Protein AF-A0A0S2SDK5-F1 (afdb_monomer)

Organism: NCBI:txid652

Mean predicted aligned error: 3.95 Å

Sequence (138 aa):
MKRDWDVIRGILLKIENEEDLFASLPDKPVWKSELSREENLKLEDDYHQAANILWGHLQILIESGFIDGATAKRVGMNKWSGGIFSPRLTMRGHDLIDTLRPVGMPQKLTKFANERGVELTLDTIKAVFGAFIGSVLA

Solvent-accessible surface area (backbone atoms only — not comparable to full-atom values): 8071 Å² total; per-residue (Å²): 134,83,89,52,58,66,60,47,43,50,53,49,51,26,40,74,68,74,43,73,78,62,74,80,54,70,77,84,72,69,89,53,88,92,48,54,74,67,58,46,51,48,48,46,48,56,43,38,52,54,49,47,55,55,48,51,49,50,27,52,36,38,78,70,54,24,38,43,40,58,48,56,41,81,77,53,90,86,35,76,46,67,50,78,64,73,55,36,63,32,74,63,24,49,58,51,39,64,71,39,60,54,88,69,33,49,60,52,51,44,51,57,25,52,78,69,76,38,77,78,42,92,82,41,42,65,59,50,49,53,54,50,51,54,68,72,76,107

pLDDT: mean 93.13, std 3.99, range [68.44, 98.06]

Radius of gyration: 17.52 Å; Cα contacts (8 Å, |Δi|>4): 138; chains: 1; bounding box: 47×32×47 Å

Secondary structure (DSSP, 8-state):
----HHHHHHHHHHHHTT--TTTTSPPPP---TTS-HHHHHHHHHHHHHHHHHHHHHHHHHHHTTSEEEEEEEEEETTEEEEEEEEEEE-HHHHHHHHHH-STTHHHHHHHHHHHTT----TTTHHHHHHHHHHHHH-

InterPro domains:
  IPR019650 Protein of unknown function DUF2513 [PF10711] (2-118)

Nearest PDB structures (foldseek):
  8jrb-assembly2_B  TM=1.592E-01  e=7.517E+00  Aquifex pyrophilus

Structure (mmCIF, N/CA/C/O backbone):
data_AF-A0A0S2SDK5-F1
#
_entry.id   AF-A0A0S2SDK5-F1
#
loop_
_atom_site.group_PDB
_atom_site.id
_atom_site.type_symbol
_atom_site.label_atom_id
_atom_site.label_alt_id
_atom_site.label_comp_id
_atom_site.label_asym_id
_atom_site.label_entity_id
_atom_site.label_seq_id
_atom_site.pdbx_PDB_ins_code
_atom_site.Cartn_x
_atom_site.Cartn_y
_atom_site.Cartn_z
_atom_site.occupancy
_atom_site.B_iso_or_equiv
_atom_site.auth_seq_id
_atom_site.auth_comp_id
_atom_site.auth_asym_id
_atom_site.auth_atom_id
_atom_site.pdbx_PDB_model_num
ATOM 1 N N . MET A 1 1 ? 11.847 1.842 4.902 1.00 80.19 1 MET A N 1
ATOM 2 C CA . MET A 1 1 ? 11.107 2.827 4.081 1.00 80.19 1 MET A CA 1
ATOM 3 C C . MET A 1 1 ? 10.069 3.503 4.959 1.00 80.19 1 MET A C 1
ATOM 5 O O . MET A 1 1 ? 9.588 2.854 5.882 1.00 80.19 1 MET A O 1
ATOM 9 N N . LYS A 1 2 ? 9.743 4.773 4.709 1.00 85.62 2 LYS A N 1
ATOM 10 C CA . LYS A 1 2 ? 8.618 5.435 5.381 1.00 85.62 2 LYS A CA 1
ATOM 11 C C . LYS A 1 2 ? 7.309 4.928 4.765 1.00 85.6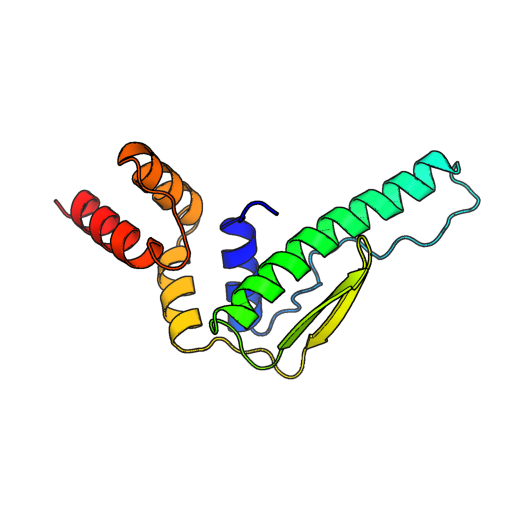2 2 LYS A C 1
ATOM 13 O O . LYS A 1 2 ? 7.269 4.730 3.555 1.00 85.62 2 LYS A O 1
ATOM 18 N N . ARG A 1 3 ? 6.283 4.697 5.592 1.00 89.69 3 ARG A N 1
ATOM 19 C CA . ARG A 1 3 ? 4.946 4.308 5.122 1.00 89.69 3 ARG A CA 1
ATOM 20 C C . ARG A 1 3 ? 4.312 5.480 4.376 1.00 89.69 3 ARG A C 1
ATOM 22 O O . ARG A 1 3 ? 4.276 6.592 4.903 1.00 89.69 3 ARG A O 1
ATOM 29 N N . ASP A 1 4 ? 3.810 5.203 3.187 1.00 93.50 4 ASP A N 1
ATOM 30 C CA . ASP A 1 4 ? 3.064 6.118 2.342 1.00 93.50 4 ASP A CA 1
ATOM 31 C C . ASP A 1 4 ? 1.624 5.609 2.228 1.00 93.50 4 ASP A C 1
ATOM 33 O O . ASP A 1 4 ? 1.345 4.555 1.648 1.00 93.50 4 ASP A O 1
ATOM 37 N N . TRP A 1 5 ? 0.706 6.349 2.845 1.00 94.25 5 TRP A N 1
ATOM 38 C CA . TRP A 1 5 ? -0.699 5.967 2.916 1.00 94.25 5 TRP A CA 1
ATOM 39 C C . TRP A 1 5 ? -1.439 6.132 1.586 1.00 94.25 5 TRP A C 1
ATOM 41 O O . TRP A 1 5 ? -2.428 5.430 1.371 1.00 94.25 5 TRP A O 1
ATOM 51 N N . ASP A 1 6 ? -0.959 6.992 0.684 1.00 93.88 6 ASP A N 1
ATOM 52 C CA . ASP A 1 6 ? -1.529 7.118 -0.659 1.00 93.88 6 ASP A CA 1
ATOM 53 C C . ASP A 1 6 ? -1.144 5.918 -1.520 1.00 93.88 6 ASP A C 1
ATOM 55 O O . ASP A 1 6 ? -1.997 5.352 -2.205 1.00 93.88 6 ASP A O 1
ATOM 59 N N . VAL A 1 7 ? 0.111 5.467 -1.419 1.00 94.94 7 VAL A N 1
ATOM 60 C CA . VAL A 1 7 ? 0.570 4.240 -2.088 1.00 94.94 7 VAL A CA 1
ATOM 61 C C . VAL A 1 7 ? -0.179 3.022 -1.552 1.00 94.94 7 VAL A C 1
ATOM 63 O O . VAL A 1 7 ? -0.666 2.214 -2.341 1.00 94.94 7 VAL A O 1
ATOM 66 N N . ILE A 1 8 ? -0.334 2.906 -0.227 1.00 95.88 8 ILE A N 1
ATOM 67 C CA . ILE A 1 8 ? -1.122 1.827 0.393 1.00 95.88 8 ILE A CA 1
ATOM 68 C C . ILE A 1 8 ? -2.556 1.832 -0.142 1.00 95.88 8 ILE A C 1
ATOM 70 O O . ILE A 1 8 ? -3.037 0.803 -0.615 1.00 95.88 8 ILE A O 1
ATOM 74 N N . ARG A 1 9 ? -3.228 2.991 -0.116 1.00 95.88 9 ARG A N 1
ATOM 75 C CA . ARG A 1 9 ? -4.588 3.144 -0.648 1.00 95.88 9 ARG A CA 1
ATOM 76 C C . ARG A 1 9 ? -4.655 2.751 -2.126 1.00 95.88 9 ARG A C 1
ATOM 78 O O . ARG A 1 9 ? -5.578 2.049 -2.520 1.00 95.88 9 ARG A O 1
ATOM 85 N N . GLY A 1 10 ? -3.684 3.182 -2.931 1.00 95.88 10 GLY A N 1
ATOM 86 C CA . GLY A 1 10 ? -3.607 2.866 -4.357 1.00 95.88 10 GLY A CA 1
ATOM 87 C C . GLY A 1 10 ? -3.472 1.368 -4.632 1.00 95.88 10 GLY A C 1
ATOM 88 O O . GLY A 1 10 ? -4.201 0.841 -5.466 1.00 95.88 10 GLY A O 1
ATOM 89 N N . ILE A 1 11 ? -2.600 0.667 -3.898 1.00 96.56 11 ILE A N 1
ATOM 90 C CA . ILE A 1 11 ? -2.442 -0.793 -4.013 1.00 96.56 11 ILE A CA 1
ATOM 91 C C . ILE A 1 11 ? -3.756 -1.503 -3.680 1.00 96.56 11 ILE A C 1
ATOM 93 O O . ILE A 1 11 ? -4.188 -2.373 -4.431 1.00 96.56 11 ILE A O 1
ATOM 97 N N . LEU A 1 12 ? -4.393 -1.124 -2.568 1.00 96.94 12 LEU A N 1
ATOM 98 C CA . LEU A 1 12 ? -5.638 -1.749 -2.127 1.00 96.94 12 LEU A CA 1
ATOM 99 C C . LEU A 1 12 ? -6.769 -1.548 -3.146 1.00 96.94 12 LEU A C 1
ATOM 101 O O . LEU A 1 12 ? -7.447 -2.516 -3.473 1.00 96.94 12 LEU A O 1
ATOM 105 N N . LEU A 1 13 ? -6.930 -0.332 -3.686 1.00 96.81 13 LEU A N 1
ATOM 106 C CA . LEU A 1 13 ? -7.927 -0.042 -4.727 1.00 96.81 13 LEU A CA 1
ATOM 107 C C . LEU A 1 13 ? -7.688 -0.848 -5.998 1.00 96.81 13 LEU A C 1
ATOM 109 O O . LEU A 1 13 ? -8.624 -1.425 -6.536 1.00 96.81 13 LEU A O 1
ATOM 113 N N . LYS A 1 14 ? -6.438 -0.909 -6.466 1.00 96.75 14 LYS A N 1
ATOM 114 C CA . LYS A 1 14 ? -6.109 -1.664 -7.675 1.00 96.75 14 LYS A CA 1
ATOM 115 C C . LYS A 1 14 ? -6.429 -3.148 -7.519 1.00 96.75 14 LYS A C 1
ATOM 117 O O . LYS A 1 14 ? -6.987 -3.739 -8.429 1.00 96.75 14 LYS A O 1
ATOM 122 N N . ILE A 1 15 ? -6.124 -3.740 -6.363 1.00 96.88 15 ILE A N 1
ATOM 123 C CA . ILE A 1 15 ? -6.471 -5.144 -6.094 1.00 96.88 15 ILE A CA 1
ATOM 124 C C . ILE A 1 15 ? -7.986 -5.329 -6.003 1.00 96.88 15 ILE A C 1
ATOM 126 O O . ILE A 1 15 ? -8.503 -6.284 -6.568 1.00 96.88 15 ILE A O 1
ATOM 130 N N . GLU A 1 16 ? -8.695 -4.430 -5.314 1.00 97.06 16 GLU A N 1
ATOM 131 C CA . GLU A 1 16 ? -10.159 -4.480 -5.200 1.00 97.06 16 GLU A CA 1
ATOM 132 C C . GLU A 1 16 ? -10.857 -4.402 -6.565 1.00 97.06 16 GLU A C 1
ATOM 134 O O . GLU A 1 16 ? -11.844 -5.097 -6.785 1.00 97.06 16 GLU A O 1
ATOM 139 N N . ASN A 1 17 ? -10.322 -3.592 -7.480 1.00 96.00 17 ASN A N 1
ATOM 140 C CA . ASN A 1 17 ? -10.862 -3.386 -8.823 1.00 96.00 17 ASN A CA 1
ATOM 141 C C . ASN A 1 17 ? -10.311 -4.366 -9.875 1.00 96.00 17 ASN A C 1
ATOM 143 O O . ASN A 1 17 ? -10.598 -4.195 -11.058 1.00 96.00 17 ASN A O 1
ATOM 147 N N . GLU A 1 18 ? -9.494 -5.347 -9.476 1.00 94.56 18 GLU A N 1
ATOM 148 C CA . GLU A 1 18 ? -8.812 -6.278 -10.391 1.00 94.56 18 GLU A CA 1
ATOM 149 C C . GLU A 1 18 ? -7.955 -5.571 -11.470 1.00 94.56 18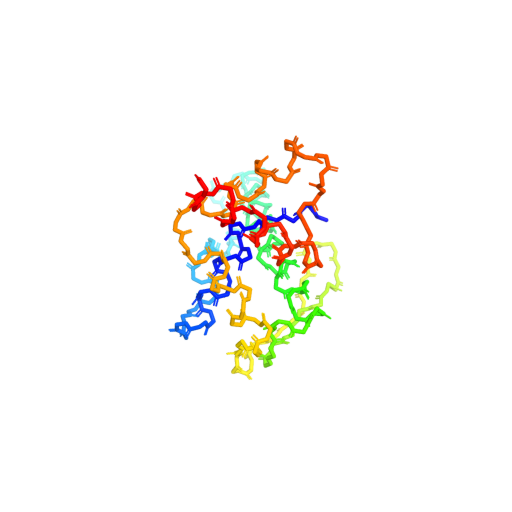 GLU A C 1
ATOM 151 O O . GLU A 1 18 ? -7.780 -6.053 -12.590 1.00 94.56 18 GLU A O 1
ATOM 156 N N . GLU A 1 19 ? -7.390 -4.412 -11.129 1.00 95.25 19 GLU A N 1
ATOM 157 C CA . GLU A 1 19 ? -6.518 -3.616 -11.991 1.00 95.25 19 GLU A CA 1
ATOM 158 C C . GLU A 1 19 ? -5.050 -4.063 -11.903 1.00 95.25 19 GLU A C 1
ATOM 160 O O . GLU A 1 19 ? -4.576 -4.596 -10.895 1.00 95.25 19 GLU A O 1
ATOM 165 N N . ASP A 1 20 ? -4.273 -3.757 -12.947 1.00 92.69 20 ASP A N 1
ATOM 166 C CA . ASP A 1 20 ? -2.833 -4.009 -12.942 1.00 92.69 20 ASP A CA 1
ATOM 167 C C . ASP A 1 20 ? -2.104 -3.118 -11.912 1.00 92.69 20 ASP A C 1
ATOM 169 O O . ASP A 1 20 ? -1.967 -1.890 -12.050 1.00 92.69 20 ASP A O 1
ATOM 173 N N . LEU A 1 21 ? -1.580 -3.776 -10.872 1.00 92.56 21 LEU A N 1
ATOM 174 C CA . LEU A 1 21 ? -0.750 -3.187 -9.821 1.00 92.56 21 LEU A CA 1
ATOM 175 C C . LEU A 1 21 ? 0.441 -2.403 -10.385 1.00 92.56 21 LEU A C 1
ATOM 177 O O . LEU A 1 21 ? 0.762 -1.327 -9.872 1.00 92.56 21 LEU A O 1
ATOM 181 N N . PHE A 1 22 ? 1.064 -2.909 -11.450 1.00 91.62 22 PHE A N 1
ATOM 182 C CA . PHE A 1 22 ? 2.317 -2.391 -11.993 1.00 91.62 22 PHE A CA 1
ATOM 183 C C . PHE A 1 22 ? 2.128 -1.364 -13.108 1.00 91.62 22 PHE A C 1
ATOM 185 O O . PHE A 1 22 ? 3.100 -0.708 -13.467 1.00 91.62 22 PHE A O 1
ATOM 192 N N . ALA A 1 23 ? 0.898 -1.127 -13.576 1.00 90.62 23 ALA A N 1
ATOM 193 C CA . ALA A 1 23 ? 0.611 -0.170 -14.652 1.00 90.62 23 ALA A CA 1
ATOM 194 C C . ALA A 1 23 ? 1.026 1.285 -14.352 1.00 90.62 23 ALA A C 1
ATOM 196 O O . ALA A 1 23 ? 1.094 2.108 -15.257 1.00 90.62 23 ALA A O 1
ATOM 197 N N . SER A 1 24 ? 1.275 1.631 -13.083 1.00 86.50 24 SER A N 1
ATOM 198 C CA . SER A 1 24 ? 1.767 2.957 -12.681 1.00 86.50 24 SER A CA 1
ATOM 199 C C . SER A 1 24 ? 3.291 3.046 -12.581 1.00 86.50 24 SER A C 1
ATOM 201 O O . SER A 1 24 ? 3.809 4.119 -12.275 1.00 86.50 24 SER A O 1
ATOM 203 N N . LEU A 1 25 ? 4.015 1.937 -12.761 1.00 91.12 25 LEU A N 1
ATOM 204 C CA . LEU A 1 25 ? 5.470 1.979 -12.834 1.00 91.12 25 LEU A CA 1
ATOM 205 C C . LEU A 1 25 ? 5.901 2.519 -14.202 1.00 91.12 25 LEU A C 1
ATOM 207 O O . LEU A 1 25 ? 5.266 2.197 -15.206 1.00 91.12 25 LEU A O 1
ATOM 211 N N . PRO A 1 26 ? 6.985 3.311 -14.260 1.00 91.44 26 PRO A N 1
ATOM 212 C CA . PRO A 1 26 ? 7.592 3.646 -15.537 1.00 91.44 26 PRO A CA 1
ATOM 213 C C . PRO A 1 26 ? 8.089 2.373 -16.228 1.00 91.44 26 PRO A C 1
ATOM 215 O O . PRO A 1 26 ? 8.440 1.390 -15.564 1.00 91.44 26 PRO A O 1
ATOM 218 N N . ASP A 1 27 ? 8.163 2.415 -17.558 1.00 91.44 27 ASP A N 1
ATOM 219 C CA . ASP A 1 27 ? 8.767 1.337 -18.332 1.00 91.44 27 ASP A CA 1
ATOM 220 C C . ASP A 1 27 ? 10.167 1.033 -17.808 1.00 91.44 27 ASP A C 1
ATOM 222 O O . ASP A 1 27 ? 10.955 1.937 -17.506 1.00 91.44 27 ASP A O 1
ATOM 226 N N . LYS A 1 28 ? 10.487 -0.260 -17.717 1.00 90.62 28 LYS A N 1
ATOM 227 C CA . LYS A 1 28 ? 11.817 -0.676 -17.292 1.00 90.62 28 LYS A CA 1
ATOM 228 C C . LYS A 1 28 ? 12.843 -0.108 -18.279 1.00 90.62 28 LYS A C 1
ATOM 230 O O . LYS A 1 28 ? 12.785 -0.452 -19.463 1.00 90.62 28 LYS A O 1
ATOM 235 N N . PRO A 1 29 ? 13.789 0.725 -17.817 1.00 92.69 29 PRO A N 1
ATOM 236 C CA . PRO A 1 29 ? 14.742 1.353 -18.708 1.00 92.69 29 PRO A CA 1
ATOM 237 C C . PRO A 1 29 ? 15.627 0.287 -19.350 1.00 92.69 29 PRO A C 1
ATOM 239 O O . PRO A 1 29 ? 16.083 -0.661 -18.707 1.00 92.69 29 PRO A O 1
ATOM 242 N N . VAL A 1 30 ? 15.852 0.459 -20.646 1.00 93.75 30 VAL A N 1
ATOM 243 C CA . VAL A 1 30 ? 16.854 -0.274 -21.416 1.00 93.75 30 VAL A CA 1
ATOM 244 C C . VAL A 1 30 ? 17.993 0.692 -21.681 1.00 93.75 30 VAL A C 1
ATOM 246 O O . VAL A 1 30 ? 17.739 1.854 -21.999 1.00 93.75 30 VAL A O 1
ATOM 249 N N . TRP A 1 31 ? 19.230 0.217 -21.555 1.00 92.50 31 TRP A N 1
ATOM 250 C CA . TRP A 1 31 ? 20.409 1.037 -21.805 1.00 92.50 31 TRP A CA 1
ATOM 251 C C . TRP A 1 31 ? 20.386 1.602 -23.230 1.00 92.50 31 TRP A C 1
ATOM 253 O O . TRP A 1 31 ? 20.334 0.842 -24.200 1.00 92.50 31 TRP A O 1
ATOM 263 N N . LYS A 1 32 ? 20.431 2.931 -23.359 1.00 93.00 32 LYS A N 1
ATOM 264 C CA . LYS A 1 32 ? 20.414 3.638 -24.647 1.00 93.00 32 LYS A CA 1
ATOM 265 C C . LYS A 1 32 ? 21.813 4.139 -24.972 1.00 93.00 32 LYS A C 1
ATOM 267 O O . LYS A 1 32 ? 22.398 4.880 -24.184 1.00 93.00 32 LYS A O 1
ATOM 272 N N . SER A 1 33 ? 22.320 3.770 -26.146 1.00 93.19 33 SER A N 1
ATOM 273 C CA . SER A 1 33 ? 23.614 4.239 -26.665 1.00 93.19 33 SER A CA 1
ATOM 274 C C . SER A 1 33 ? 23.665 5.753 -26.861 1.00 93.19 33 SER A C 1
ATOM 276 O O . SER A 1 33 ? 24.736 6.338 -26.756 1.00 93.19 33 SER A O 1
ATOM 278 N N . GLU A 1 34 ? 22.511 6.370 -27.119 1.00 95.25 34 GLU A N 1
ATOM 279 C CA . GLU A 1 34 ? 22.373 7.810 -27.373 1.00 95.25 34 GLU A CA 1
ATOM 280 C C . GLU A 1 34 ? 22.543 8.663 -26.103 1.00 95.25 34 GLU A C 1
ATOM 282 O O . GLU A 1 34 ? 22.743 9.871 -26.193 1.00 95.25 34 GLU A O 1
ATOM 287 N N . LEU A 1 35 ? 22.400 8.051 -24.922 1.00 94.44 35 LEU A N 1
ATOM 288 C CA . LEU A 1 35 ? 22.474 8.722 -23.628 1.00 94.44 35 LEU A CA 1
ATOM 289 C C . LEU A 1 35 ? 23.848 8.512 -22.995 1.00 94.44 35 LEU A C 1
ATOM 291 O O . LEU A 1 35 ? 24.470 7.454 -23.133 1.00 94.44 35 LEU A O 1
ATOM 295 N N . SER A 1 36 ? 24.293 9.495 -22.217 1.00 96.00 36 SER A N 1
ATOM 296 C CA . SER A 1 36 ? 25.472 9.336 -21.375 1.00 96.00 36 SER A CA 1
ATOM 297 C C . SER A 1 36 ? 25.272 8.219 -20.341 1.00 96.00 36 SER A C 1
ATOM 299 O O . SER A 1 36 ? 24.157 7.782 -20.025 1.00 96.00 36 SER A O 1
ATOM 301 N N . ARG A 1 37 ? 26.383 7.752 -19.765 1.00 94.81 37 ARG A N 1
ATOM 302 C CA . ARG A 1 37 ? 26.356 6.783 -18.662 1.00 94.81 37 ARG A CA 1
ATOM 303 C C . ARG A 1 37 ? 25.532 7.302 -17.480 1.00 94.81 37 ARG A C 1
ATOM 305 O O . ARG A 1 37 ? 24.791 6.537 -16.877 1.00 94.81 37 ARG A O 1
ATOM 312 N N . GLU A 1 38 ? 25.672 8.581 -17.155 1.00 96.00 38 GLU A N 1
ATOM 313 C CA . GLU A 1 38 ? 24.999 9.225 -16.023 1.00 96.00 38 GLU A CA 1
ATOM 314 C C . GLU A 1 38 ? 23.486 9.308 -16.239 1.00 96.00 38 GLU A C 1
ATOM 316 O O . GLU A 1 38 ? 22.718 9.002 -15.329 1.00 96.00 38 GLU A O 1
ATOM 321 N N . GLU A 1 39 ? 23.051 9.635 -17.456 1.00 96.19 39 GLU A N 1
ATOM 322 C CA . GLU A 1 39 ? 21.630 9.666 -17.814 1.00 96.19 39 GLU A CA 1
ATOM 323 C C . GLU A 1 39 ? 20.995 8.274 -17.765 1.00 96.19 39 GLU A C 1
ATOM 325 O O . GLU A 1 39 ? 19.917 8.117 -17.194 1.00 96.19 39 GLU A O 1
ATOM 330 N N . ASN A 1 40 ? 21.670 7.247 -18.296 1.00 95.38 40 ASN A N 1
ATOM 331 C CA . ASN A 1 40 ? 21.184 5.868 -18.198 1.00 95.38 40 ASN A CA 1
ATOM 332 C C . A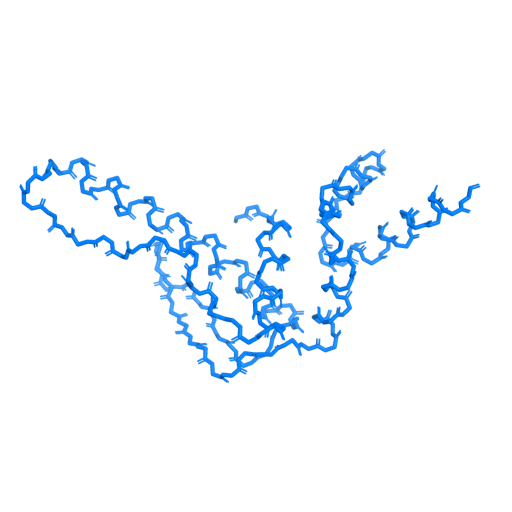SN A 1 40 ? 21.072 5.403 -16.736 1.00 95.38 40 ASN A C 1
ATOM 334 O O . ASN A 1 40 ? 20.053 4.832 -16.351 1.00 95.38 40 ASN A O 1
ATOM 338 N N . LEU A 1 41 ? 22.085 5.690 -15.910 1.00 94.44 41 LEU A N 1
ATOM 339 C CA . LEU A 1 41 ? 22.062 5.353 -14.483 1.00 94.44 41 LEU A CA 1
ATOM 340 C C . LEU A 1 41 ? 20.931 6.069 -13.739 1.00 94.44 41 LEU A C 1
ATOM 342 O O . LEU A 1 41 ? 20.306 5.472 -12.868 1.00 94.44 41 LEU A O 1
ATOM 346 N N . LYS A 1 42 ? 20.643 7.326 -14.090 1.00 94.56 42 LYS A N 1
ATOM 347 C CA . LYS A 1 42 ? 19.526 8.070 -13.504 1.00 94.56 42 LYS A CA 1
ATOM 348 C C . LYS A 1 42 ? 18.179 7.435 -13.848 1.00 94.56 42 LYS A C 1
ATOM 350 O O . LYS A 1 42 ? 17.351 7.274 -12.961 1.00 94.56 42 LYS A O 1
ATOM 355 N N . LEU A 1 43 ? 17.977 7.028 -15.104 1.00 94.06 43 LEU A N 1
ATOM 356 C CA . LEU A 1 43 ? 16.752 6.331 -15.513 1.00 94.06 43 LEU A CA 1
ATOM 357 C C . LEU A 1 43 ? 16.567 5.011 -14.751 1.00 94.06 43 LEU A C 1
ATOM 359 O O . LEU A 1 43 ? 15.456 4.703 -14.316 1.00 94.06 43 LEU A O 1
ATOM 363 N N . GLU A 1 44 ? 17.645 4.240 -14.574 1.00 93.44 44 GLU A N 1
ATOM 364 C CA . GLU A 1 44 ? 17.625 3.030 -13.745 1.00 93.44 44 GLU A CA 1
ATOM 365 C C . GLU A 1 44 ? 17.264 3.341 -12.291 1.00 93.44 44 GLU A C 1
ATOM 367 O O . GLU A 1 44 ? 16.410 2.660 -11.719 1.00 93.44 44 GLU A O 1
ATOM 372 N N . ASP A 1 45 ? 17.874 4.368 -11.696 1.00 92.62 45 ASP A N 1
ATOM 373 C CA . ASP A 1 45 ? 17.610 4.751 -10.310 1.00 92.62 45 ASP A CA 1
ATOM 374 C C . ASP A 1 45 ? 16.158 5.209 -10.108 1.00 92.62 45 ASP A C 1
ATOM 376 O O . ASP A 1 45 ? 15.483 4.700 -9.213 1.00 92.62 45 ASP A O 1
ATOM 380 N N . ASP A 1 46 ? 15.634 6.064 -10.990 1.00 92.81 46 ASP A N 1
ATOM 381 C CA . ASP A 1 46 ? 14.245 6.538 -10.950 1.00 92.81 46 ASP A CA 1
ATOM 382 C C . ASP A 1 46 ? 13.250 5.360 -11.023 1.00 92.81 46 ASP A C 1
ATOM 384 O O . ASP A 1 46 ? 12.314 5.261 -10.218 1.00 92.81 46 ASP A O 1
ATOM 388 N N . TYR A 1 47 ? 13.490 4.403 -11.931 1.00 94.12 47 TYR A N 1
ATOM 389 C CA . TYR A 1 47 ? 12.701 3.169 -12.018 1.00 94.12 47 TYR A CA 1
ATOM 390 C C . TYR A 1 47 ? 12.793 2.344 -10.728 1.00 94.12 47 TYR A C 1
ATOM 392 O O . TYR A 1 47 ? 11.776 1.899 -10.185 1.00 94.12 47 TYR A O 1
ATOM 400 N N . HIS A 1 48 ? 14.007 2.135 -10.210 1.00 92.56 48 HIS A N 1
ATOM 401 C CA . HIS A 1 48 ? 14.227 1.349 -9.001 1.00 92.56 48 HIS A CA 1
ATOM 402 C C . HIS A 1 48 ? 13.595 1.994 -7.768 1.00 92.56 48 HIS A C 1
ATOM 404 O O . HIS A 1 48 ? 13.063 1.272 -6.923 1.00 92.56 48 HIS A O 1
ATOM 410 N N . GLN A 1 49 ? 13.603 3.323 -7.658 1.00 92.25 49 GLN A N 1
ATOM 411 C CA . GLN A 1 49 ? 12.913 4.048 -6.596 1.00 92.25 49 GLN A CA 1
ATOM 412 C C . GLN A 1 49 ? 11.399 3.814 -6.664 1.00 92.25 49 GLN A C 1
ATOM 414 O O . GLN A 1 49 ? 10.815 3.366 -5.672 1.00 92.25 49 GLN A O 1
ATOM 419 N N . ALA A 1 50 ? 10.775 4.016 -7.830 1.00 93.12 50 ALA A N 1
ATOM 420 C CA . ALA A 1 50 ? 9.339 3.786 -8.013 1.00 93.12 50 ALA A CA 1
ATOM 421 C C . ALA A 1 50 ? 8.947 2.327 -7.709 1.00 93.12 50 ALA A C 1
ATOM 423 O O . ALA A 1 50 ? 8.023 2.065 -6.932 1.00 93.12 50 ALA A O 1
ATOM 424 N N . ALA A 1 51 ? 9.707 1.367 -8.243 1.00 93.56 51 ALA A N 1
ATOM 425 C CA . ALA A 1 51 ? 9.492 -0.054 -7.992 1.00 93.56 51 ALA A CA 1
ATOM 426 C C . ALA A 1 51 ? 9.658 -0.404 -6.503 1.00 93.56 51 ALA A C 1
ATOM 428 O O . ALA A 1 51 ? 8.845 -1.141 -5.949 1.00 93.56 51 ALA A O 1
ATOM 429 N N . ASN A 1 52 ? 10.673 0.140 -5.825 1.00 93.50 52 ASN A N 1
ATOM 430 C CA . ASN A 1 52 ? 10.899 -0.082 -4.395 1.00 93.50 52 ASN A CA 1
ATOM 431 C C . ASN A 1 52 ? 9.747 0.425 -3.523 1.00 93.50 52 ASN A C 1
ATOM 433 O O . ASN A 1 52 ? 9.432 -0.213 -2.515 1.00 93.50 52 ASN A O 1
ATOM 437 N N . ILE A 1 53 ? 9.148 1.562 -3.886 1.00 94.56 53 ILE A N 1
ATOM 438 C CA . ILE A 1 53 ? 7.998 2.124 -3.175 1.00 94.56 53 ILE A CA 1
ATOM 439 C C . ILE A 1 53 ? 6.800 1.183 -3.310 1.00 94.56 53 ILE A C 1
ATOM 441 O O . ILE A 1 53 ? 6.226 0.803 -2.289 1.00 94.56 53 ILE A O 1
ATOM 445 N N . LEU A 1 54 ? 6.464 0.753 -4.529 1.00 95.12 54 LEU A N 1
ATOM 446 C CA . LEU A 1 54 ? 5.341 -0.157 -4.767 1.00 95.12 54 LEU A CA 1
ATOM 447 C C . LEU A 1 54 ? 5.549 -1.508 -4.067 1.00 95.12 54 LEU A C 1
ATOM 449 O O . LEU A 1 54 ? 4.732 -1.918 -3.243 1.00 95.12 54 LEU A O 1
ATOM 453 N N . TRP A 1 55 ? 6.667 -2.181 -4.353 1.00 95.38 55 TRP A N 1
ATOM 454 C CA . TRP A 1 55 ? 6.954 -3.511 -3.815 1.00 95.38 55 TRP A CA 1
ATOM 455 C C . TRP A 1 55 ? 7.088 -3.522 -2.296 1.00 95.38 55 TRP A C 1
ATOM 457 O O . TRP A 1 55 ? 6.648 -4.468 -1.646 1.00 95.38 55 TRP A O 1
ATOM 467 N N . GLY A 1 56 ? 7.671 -2.474 -1.715 1.00 95.19 56 GLY A N 1
ATOM 468 C CA . GLY A 1 56 ? 7.833 -2.397 -0.271 1.00 95.19 56 GLY A CA 1
ATOM 469 C C . GLY A 1 56 ? 6.515 -2.212 0.475 1.00 95.19 56 GLY A C 1
ATOM 470 O O . GLY A 1 56 ? 6.308 -2.860 1.498 1.00 95.19 56 GLY A O 1
ATOM 471 N N . HIS A 1 57 ? 5.589 -1.410 -0.055 1.00 96.31 57 HIS A N 1
ATOM 472 C CA . HIS A 1 57 ? 4.249 -1.308 0.529 1.00 96.31 57 HIS A CA 1
ATOM 473 C C . HIS A 1 57 ? 3.422 -2.572 0.295 1.00 96.31 57 HIS A C 1
ATOM 475 O O . HIS A 1 57 ? 2.714 -3.007 1.202 1.00 96.31 57 HIS A O 1
ATOM 481 N N . LEU A 1 58 ? 3.565 -3.208 -0.872 1.00 96.44 58 LEU A N 1
ATOM 482 C CA . LEU A 1 58 ? 2.938 -4.498 -1.146 1.00 96.44 58 LEU A CA 1
ATOM 483 C C . LEU A 1 58 ? 3.413 -5.570 -0.151 1.00 96.44 58 LEU A C 1
ATOM 485 O O . LEU A 1 58 ? 2.584 -6.272 0.419 1.00 96.44 58 LEU A O 1
ATOM 489 N N . GLN A 1 59 ? 4.722 -5.647 0.124 1.00 95.88 59 GLN A N 1
ATOM 490 C CA . GLN A 1 59 ? 5.280 -6.550 1.136 1.00 95.88 59 GLN A CA 1
ATOM 491 C C . GLN A 1 59 ? 4.650 -6.309 2.514 1.00 95.88 59 GLN A C 1
ATOM 493 O O . GLN A 1 59 ? 4.186 -7.261 3.133 1.00 95.88 59 GLN A O 1
ATOM 498 N N . ILE A 1 60 ? 4.575 -5.053 2.970 1.00 95.12 60 ILE A N 1
ATOM 499 C CA . ILE A 1 60 ? 3.978 -4.705 4.272 1.00 95.12 60 ILE A CA 1
ATOM 500 C C . ILE A 1 60 ? 2.521 -5.180 4.358 1.00 95.12 60 ILE A C 1
ATOM 502 O O . ILE A 1 60 ? 2.115 -5.738 5.378 1.00 95.12 60 ILE A O 1
ATOM 506 N N . LEU A 1 61 ? 1.732 -4.967 3.302 1.00 96.75 61 LEU A N 1
ATOM 507 C CA . LEU A 1 61 ? 0.318 -5.345 3.273 1.00 96.75 61 LEU A CA 1
ATOM 508 C C . LEU A 1 61 ? 0.114 -6.865 3.244 1.00 96.75 61 LEU A C 1
ATOM 510 O O . LEU A 1 61 ? -0.801 -7.358 3.906 1.00 96.75 61 LEU A O 1
ATOM 514 N N . ILE A 1 62 ? 0.973 -7.599 2.530 1.00 96.75 62 ILE A N 1
ATOM 515 C CA . ILE A 1 62 ? 0.978 -9.069 2.525 1.00 96.75 62 ILE A CA 1
ATOM 516 C C . ILE A 1 62 ? 1.358 -9.596 3.914 1.00 96.75 62 ILE A C 1
ATOM 518 O O . ILE A 1 62 ? 0.616 -10.376 4.504 1.00 96.75 62 ILE A O 1
ATOM 522 N N . GLU A 1 63 ? 2.479 -9.135 4.476 1.00 95.19 63 GLU A N 1
ATOM 523 C CA . GLU A 1 63 ? 2.984 -9.597 5.779 1.00 95.19 63 GLU A CA 1
ATOM 524 C C . GLU A 1 63 ? 2.034 -9.259 6.934 1.00 95.19 63 GLU A C 1
ATOM 526 O O . GLU A 1 63 ? 1.949 -10.003 7.908 1.00 95.19 63 GLU A O 1
ATOM 531 N N . SER A 1 64 ? 1.273 -8.171 6.806 1.00 95.06 64 SER A N 1
ATOM 532 C CA . SER A 1 64 ? 0.270 -7.762 7.795 1.00 95.06 64 SER A CA 1
ATOM 533 C C . SER A 1 64 ? -1.113 -8.397 7.562 1.00 95.06 64 SER A C 1
ATOM 535 O O . SER A 1 64 ? -2.068 -8.077 8.276 1.00 95.06 64 SER A O 1
ATOM 537 N N . GLY A 1 65 ? -1.248 -9.281 6.566 1.00 96.50 65 GLY A N 1
ATOM 538 C CA . GLY A 1 65 ? -2.469 -10.045 6.295 1.00 96.50 65 GLY A CA 1
ATOM 539 C C . GLY A 1 65 ? -3.627 -9.233 5.705 1.00 96.50 65 GLY A C 1
ATOM 540 O O . GLY A 1 65 ? -4.786 -9.621 5.862 1.00 96.50 65 GLY A O 1
ATOM 541 N N . PHE A 1 66 ? -3.350 -8.099 5.054 1.00 97.25 66 PHE A N 1
ATOM 542 C CA . PHE A 1 66 ? -4.362 -7.309 4.335 1.00 97.25 66 PHE A CA 1
ATOM 543 C C . PHE A 1 66 ? -4.593 -7.813 2.906 1.00 97.25 66 PHE A C 1
ATOM 545 O O . PHE A 1 66 ? -5.683 -7.634 2.366 1.00 97.25 66 PHE A O 1
ATOM 552 N N . ILE A 1 67 ? -3.585 -8.455 2.313 1.00 97.75 67 ILE A N 1
ATOM 553 C CA . ILE A 1 67 ? -3.617 -9.017 0.960 1.00 97.75 67 ILE A CA 1
ATOM 554 C C . ILE A 1 67 ? -3.234 -10.495 1.028 1.00 97.75 67 ILE A C 1
ATOM 556 O O . ILE A 1 67 ? -2.314 -10.864 1.757 1.00 97.75 67 ILE A O 1
ATOM 560 N N . ASP A 1 68 ? -3.911 -11.318 0.233 1.00 96.94 68 ASP A N 1
ATOM 561 C CA . ASP A 1 68 ? -3.537 -12.706 -0.048 1.00 96.94 68 ASP A CA 1
ATOM 562 C C . ASP A 1 68 ? -3.394 -12.918 -1.571 1.00 96.94 68 ASP A C 1
ATOM 564 O O . ASP A 1 68 ? -3.800 -12.063 -2.358 1.00 96.94 68 ASP A O 1
ATOM 568 N N . GLY A 1 69 ? -2.803 -14.034 -2.005 1.00 95.56 69 GLY A N 1
ATOM 569 C CA . GLY A 1 69 ? -2.605 -14.348 -3.428 1.00 95.56 69 GLY A CA 1
ATOM 570 C C . GLY A 1 69 ? -1.468 -13.562 -4.094 1.00 95.56 69 GLY A C 1
ATOM 571 O O . GLY A 1 69 ? -1.406 -13.459 -5.318 1.00 95.56 69 GLY A O 1
ATOM 572 N N . ALA A 1 70 ? -0.552 -12.996 -3.307 1.00 95.81 70 ALA A N 1
ATOM 573 C CA . ALA A 1 70 ? 0.630 -12.293 -3.793 1.00 95.81 70 ALA A CA 1
ATOM 574 C C . ALA A 1 70 ? 1.847 -12.576 -2.906 1.00 95.81 70 ALA A C 1
ATOM 576 O O . ALA A 1 70 ? 1.726 -12.870 -1.718 1.00 95.81 70 ALA A O 1
ATOM 577 N N . THR A 1 71 ? 3.040 -12.461 -3.485 1.00 95.62 71 THR A N 1
ATOM 578 C CA . THR A 1 71 ? 4.311 -12.574 -2.762 1.00 95.62 71 THR A CA 1
ATOM 579 C C . THR A 1 71 ? 5.233 -11.422 -3.132 1.00 95.62 71 THR A C 1
ATOM 581 O O . THR A 1 71 ? 5.324 -11.042 -4.298 1.00 95.62 71 THR A O 1
ATOM 584 N N . ALA A 1 72 ? 5.939 -10.885 -2.140 1.00 95.38 72 ALA A N 1
ATOM 585 C CA . ALA A 1 72 ? 6.948 -9.849 -2.313 1.00 95.38 72 ALA A CA 1
ATOM 586 C C . ALA A 1 72 ? 8.083 -10.091 -1.315 1.00 95.38 72 ALA A C 1
ATOM 588 O O . ALA A 1 72 ? 7.865 -10.104 -0.106 1.00 95.38 72 ALA A O 1
ATOM 589 N N . LYS A 1 73 ? 9.298 -10.314 -1.815 1.00 93.50 73 LYS A N 1
ATOM 590 C CA . LYS A 1 73 ? 10.500 -10.554 -1.013 1.00 93.50 73 LYS A CA 1
ATOM 591 C C . LYS A 1 73 ? 11.659 -9.735 -1.547 1.00 93.50 73 LYS A C 1
ATOM 593 O O . LYS A 1 73 ? 11.924 -9.701 -2.749 1.00 93.50 73 LYS A O 1
ATOM 598 N N . ARG A 1 74 ? 12.406 -9.117 -0.641 1.00 91.12 74 ARG A N 1
ATOM 599 C CA . ARG A 1 74 ? 13.648 -8.430 -0.986 1.00 91.12 74 ARG A CA 1
ATOM 600 C C . ARG A 1 74 ? 14.764 -9.459 -1.166 1.00 91.12 74 ARG A C 1
ATOM 602 O O . ARG A 1 74 ? 15.033 -10.233 -0.255 1.00 91.12 74 ARG A O 1
ATOM 609 N N . VAL A 1 75 ? 15.410 -9.458 -2.331 1.00 91.00 75 VAL A N 1
ATOM 610 C CA . VAL A 1 75 ? 16.492 -10.410 -2.675 1.00 91.00 75 VAL A CA 1
ATOM 611 C C . VAL A 1 75 ? 17.850 -9.739 -2.879 1.00 91.00 75 VAL A C 1
ATOM 613 O O . VAL A 1 75 ? 18.851 -10.403 -3.117 1.00 91.00 75 VAL A O 1
ATOM 616 N N . GLY A 1 76 ? 17.902 -8.414 -2.779 1.00 84.0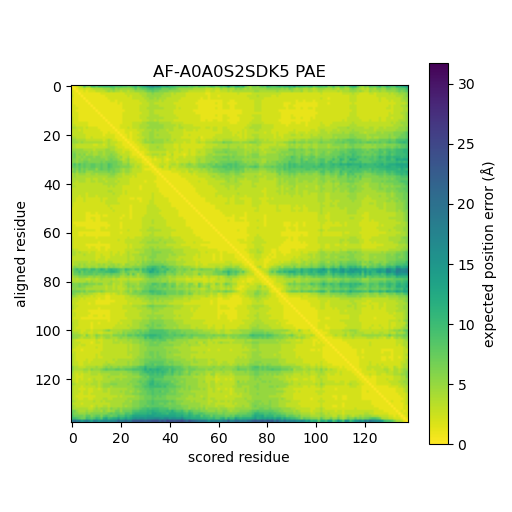0 76 GLY A N 1
ATOM 617 C CA . GLY A 1 76 ? 19.134 -7.643 -2.849 1.00 84.00 76 GLY A CA 1
ATOM 618 C C . GLY A 1 76 ? 18.854 -6.149 -2.790 1.00 84.00 76 GLY A C 1
ATOM 619 O O . GLY A 1 76 ? 17.709 -5.717 -2.620 1.00 84.00 76 GLY A O 1
ATOM 620 N N . MET A 1 77 ? 19.905 -5.349 -2.954 1.00 80.06 77 MET A N 1
ATOM 621 C CA . MET A 1 77 ? 19.765 -3.898 -3.046 1.00 80.06 77 MET A CA 1
ATOM 622 C C . MET A 1 77 ? 18.929 -3.550 -4.282 1.00 80.06 77 MET A C 1
ATOM 624 O O . MET A 1 77 ? 19.277 -3.949 -5.390 1.00 80.06 77 MET A O 1
ATOM 628 N N . ASN A 1 78 ? 17.795 -2.875 -4.073 1.00 79.62 78 ASN A N 1
ATOM 629 C CA . ASN A 1 78 ? 16.825 -2.501 -5.113 1.00 79.62 78 ASN A CA 1
ATOM 630 C C . ASN A 1 78 ? 16.265 -3.669 -5.951 1.00 79.62 78 ASN A C 1
ATOM 632 O O . ASN A 1 78 ? 15.719 -3.454 -7.034 1.00 79.62 78 ASN A O 1
ATOM 636 N N . LYS A 1 79 ? 16.377 -4.908 -5.452 1.00 86.69 79 LYS A N 1
ATOM 637 C CA . LYS A 1 79 ? 15.900 -6.112 -6.139 1.00 86.69 79 LYS A CA 1
ATOM 638 C C . LYS A 1 79 ? 14.811 -6.808 -5.339 1.00 86.69 79 LYS A C 1
ATOM 640 O O . LYS A 1 79 ? 14.980 -7.124 -4.157 1.00 86.69 79 LYS A O 1
ATOM 645 N N . TRP A 1 80 ? 13.727 -7.098 -6.042 1.00 91.94 80 TRP A N 1
ATOM 646 C CA . TRP A 1 80 ? 12.553 -7.784 -5.533 1.00 91.94 80 TRP A CA 1
ATOM 647 C C . TRP A 1 80 ? 12.359 -9.098 -6.272 1.00 91.94 80 TRP A C 1
ATOM 649 O O . TRP A 1 80 ? 12.612 -9.192 -7.471 1.00 91.94 80 TRP A O 1
ATOM 659 N N . SER A 1 81 ? 11.923 -10.106 -5.533 1.00 91.50 81 SER A N 1
ATOM 660 C CA . SER A 1 81 ? 11.403 -11.358 -6.057 1.00 91.50 81 SER A CA 1
ATOM 661 C C . SER A 1 81 ? 9.988 -11.514 -5.534 1.00 91.50 81 SER A C 1
ATOM 663 O O . SER A 1 81 ? 9.725 -11.276 -4.355 1.00 91.50 81 SER A O 1
ATOM 665 N N . GLY A 1 82 ? 9.065 -11.868 -6.408 1.00 90.25 82 GLY A N 1
ATOM 666 C CA . GLY A 1 82 ? 7.658 -11.898 -6.075 1.00 90.25 82 GLY A CA 1
ATOM 667 C C . GLY A 1 82 ? 6.833 -12.354 -7.257 1.00 90.25 82 GLY A C 1
ATOM 668 O O . GLY A 1 82 ? 7.330 -12.488 -8.375 1.00 90.25 82 GLY A O 1
ATOM 669 N N . GLY A 1 83 ? 5.564 -12.596 -6.985 1.00 91.00 83 GLY A N 1
ATOM 670 C CA . GLY A 1 83 ? 4.606 -13.061 -7.968 1.00 91.00 83 GLY A CA 1
ATOM 671 C C . GLY A 1 83 ? 3.197 -12.730 -7.517 1.00 91.00 83 GLY A C 1
ATOM 672 O O . GLY A 1 83 ? 2.907 -12.714 -6.318 1.00 91.00 83 GLY A O 1
ATOM 673 N N . ILE A 1 84 ? 2.351 -12.445 -8.497 1.00 91.25 84 ILE A N 1
ATOM 674 C CA . ILE A 1 84 ? 0.937 -12.144 -8.326 1.00 91.25 84 ILE A CA 1
ATOM 675 C C . ILE A 1 84 ? 0.160 -13.364 -8.829 1.00 91.25 84 ILE A C 1
ATOM 677 O O . ILE A 1 84 ? 0.267 -13.725 -9.998 1.00 91.25 84 ILE A O 1
ATOM 681 N N . PHE A 1 85 ? -0.574 -14.028 -7.938 1.00 89.44 85 PHE A N 1
ATOM 682 C CA . PHE A 1 85 ? -1.246 -15.308 -8.176 1.00 89.44 85 PHE A CA 1
ATOM 683 C C . PHE A 1 85 ? -2.724 -15.202 -7.774 1.00 89.44 85 PHE A C 1
ATOM 685 O O . PHE A 1 85 ? -3.189 -15.917 -6.890 1.00 89.44 85 PHE A O 1
ATOM 692 N N . SER A 1 86 ? -3.456 -14.297 -8.431 1.00 92.12 86 SER A N 1
ATOM 693 C CA . SER A 1 86 ? -4.822 -13.875 -8.060 1.00 92.12 86 SER A CA 1
ATOM 694 C C . SER A 1 86 ? -4.850 -13.107 -6.730 1.00 92.12 86 SER A C 1
ATOM 696 O O . SER A 1 86 ? -5.297 -13.637 -5.708 1.00 92.12 86 SER A O 1
ATOM 698 N N . PRO A 1 87 ? -4.320 -11.869 -6.717 1.00 95.06 87 PRO A N 1
ATOM 699 C CA . PRO A 1 87 ? -4.250 -11.068 -5.512 1.00 95.06 87 PRO A CA 1
ATOM 700 C C . PRO A 1 87 ? -5.669 -10.703 -5.082 1.00 95.06 87 PRO A C 1
ATOM 702 O O . PRO A 1 87 ? -6.497 -10.333 -5.910 1.00 95.06 87 PRO A O 1
ATOM 705 N N . ARG A 1 88 ? -5.949 -10.783 -3.785 1.00 96.81 88 ARG A N 1
ATOM 706 C CA . ARG A 1 88 ? -7.239 -10.366 -3.233 1.00 96.81 88 ARG A CA 1
ATOM 707 C C . ARG A 1 88 ? -7.061 -9.678 -1.896 1.00 96.81 88 ARG A C 1
ATOM 709 O O . ARG A 1 88 ? -6.127 -9.981 -1.148 1.00 96.81 88 ARG A O 1
ATOM 716 N N . LEU A 1 89 ? -7.992 -8.792 -1.573 1.00 98.00 89 LEU A N 1
ATOM 717 C CA . LEU A 1 89 ? -8.083 -8.241 -0.232 1.00 98.00 89 LEU A CA 1
ATOM 718 C C . LEU A 1 89 ? -8.623 -9.303 0.727 1.00 98.00 89 LEU A C 1
ATOM 720 O O . LEU A 1 89 ? -9.535 -10.067 0.410 1.00 98.00 89 LEU A O 1
ATOM 724 N N . THR A 1 90 ? -8.053 -9.360 1.926 1.00 98.06 90 THR A N 1
ATOM 725 C CA . THR A 1 90 ? -8.707 -10.048 3.043 1.00 98.06 90 THR A CA 1
ATOM 726 C C . THR A 1 90 ? -9.825 -9.154 3.591 1.00 98.06 90 THR A C 1
ATOM 728 O O . THR A 1 90 ? -9.893 -7.969 3.266 1.00 98.06 90 THR A O 1
ATOM 731 N N . ME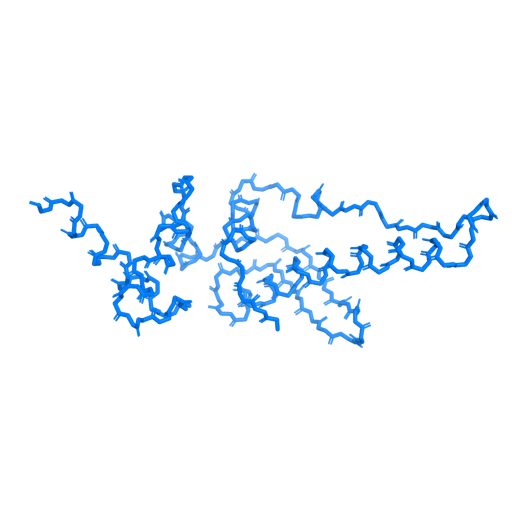T A 1 91 ? -10.671 -9.660 4.494 1.00 97.00 91 MET A N 1
ATOM 732 C CA . MET A 1 91 ? -11.660 -8.802 5.172 1.00 97.00 91 MET A CA 1
ATOM 733 C C . MET A 1 91 ? -11.006 -7.611 5.888 1.00 97.00 91 MET A C 1
ATOM 735 O O . MET A 1 91 ? -11.532 -6.505 5.865 1.00 97.00 91 MET A O 1
ATOM 739 N N . ARG A 1 92 ? -9.806 -7.804 6.455 1.00 96.25 92 ARG A N 1
ATOM 740 C CA . ARG A 1 92 ? -9.027 -6.705 7.047 1.00 96.25 92 ARG A CA 1
ATOM 741 C C . ARG A 1 92 ? -8.591 -5.696 5.987 1.00 96.25 92 ARG A C 1
ATOM 743 O O . ARG A 1 92 ? -8.539 -4.505 6.280 1.00 96.25 92 ARG A O 1
ATOM 750 N N . GLY A 1 93 ? -8.250 -6.176 4.789 1.00 97.12 93 GLY A N 1
ATOM 751 C CA . GLY A 1 93 ? -7.953 -5.353 3.617 1.00 97.12 93 GLY A CA 1
ATOM 752 C C . GLY A 1 93 ? -9.135 -4.472 3.230 1.00 97.12 93 GLY A C 1
ATOM 753 O O . GLY A 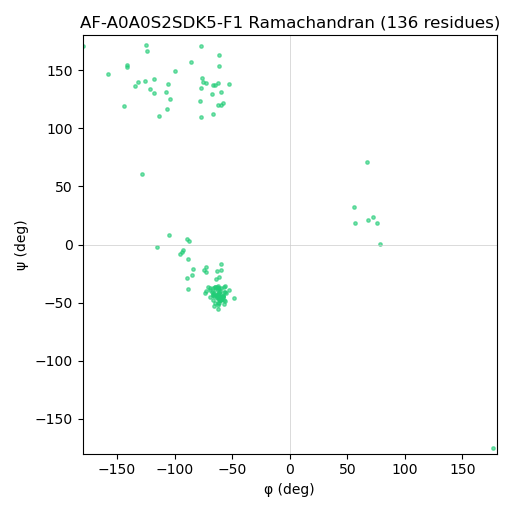1 93 ? -8.946 -3.268 3.079 1.00 97.12 93 GLY A O 1
ATOM 754 N N . HIS A 1 94 ? -10.340 -5.048 3.168 1.00 97.00 94 HIS A N 1
ATOM 755 C CA . HIS A 1 94 ? -11.580 -4.309 2.907 1.00 97.00 94 HIS A CA 1
ATOM 756 C C . HIS A 1 94 ? -11.859 -3.238 3.972 1.00 97.00 94 HIS A C 1
ATOM 758 O O . HIS A 1 94 ? -12.038 -2.072 3.630 1.00 97.00 94 HIS A O 1
ATOM 764 N N . ASP A 1 95 ? -11.761 -3.575 5.264 1.00 95.44 95 ASP A N 1
ATOM 765 C CA . ASP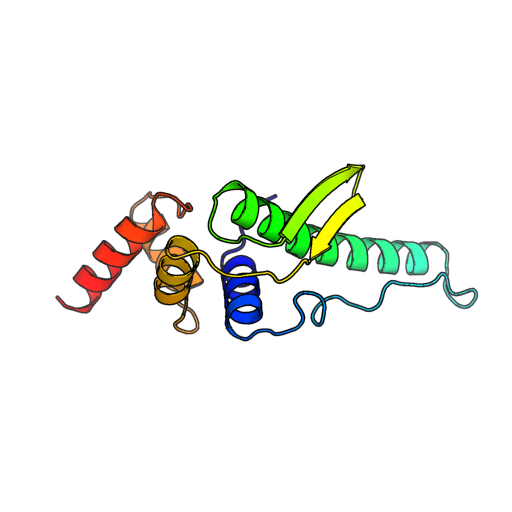 A 1 95 ? -11.926 -2.588 6.344 1.00 95.44 95 ASP A CA 1
ATOM 766 C C . ASP A 1 95 ? -10.942 -1.409 6.222 1.00 95.44 95 ASP A C 1
ATOM 768 O O . ASP A 1 95 ? -11.268 -0.249 6.504 1.00 95.44 95 ASP A O 1
ATOM 772 N N . LEU A 1 96 ? -9.692 -1.721 5.858 1.00 95.81 96 LEU A N 1
ATOM 773 C CA . LEU A 1 96 ? -8.644 -0.723 5.705 1.00 95.81 96 LEU A CA 1
ATOM 774 C C . LEU A 1 96 ? -8.920 0.174 4.499 1.00 95.81 96 LEU A C 1
ATOM 776 O O . LEU A 1 96 ? -8.799 1.395 4.623 1.00 95.81 96 LEU A O 1
ATOM 780 N N . ILE A 1 97 ? -9.297 -0.395 3.348 1.00 96.00 97 ILE A N 1
ATOM 781 C CA . ILE A 1 97 ? -9.597 0.437 2.185 1.00 96.00 97 ILE A CA 1
ATOM 782 C C . ILE A 1 97 ? -10.843 1.277 2.417 1.00 96.00 97 ILE A C 1
ATOM 784 O O . ILE A 1 97 ? -10.801 2.446 2.074 1.00 96.00 97 ILE A O 1
ATOM 788 N N . ASP A 1 98 ? -11.885 0.782 3.083 1.00 94.12 98 ASP A N 1
ATOM 789 C CA . ASP A 1 98 ? -13.075 1.589 3.382 1.00 94.12 98 ASP A CA 1
ATOM 790 C C . ASP A 1 98 ? -12.760 2.785 4.286 1.00 94.12 98 ASP A C 1
ATOM 792 O O . ASP A 1 98 ? -13.268 3.888 4.069 1.00 94.12 98 ASP A O 1
ATOM 796 N N . THR A 1 99 ? -11.826 2.603 5.223 1.00 93.75 99 THR A N 1
ATOM 797 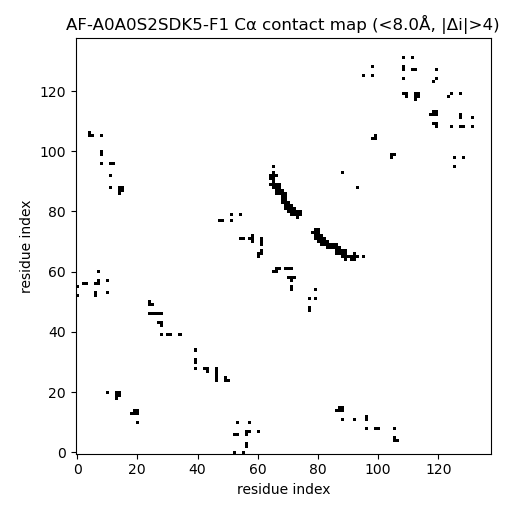C CA . THR A 1 99 ? -11.276 3.694 6.041 1.00 93.75 99 THR A CA 1
ATOM 798 C C . THR A 1 99 ? -10.543 4.737 5.188 1.00 93.75 99 THR A C 1
ATOM 800 O O . THR A 1 99 ? -10.641 5.935 5.442 1.00 93.75 99 THR A O 1
ATOM 803 N N . LEU A 1 100 ? -9.799 4.301 4.168 1.00 94.56 100 LEU A N 1
ATOM 804 C CA . LEU A 1 100 ? -8.960 5.159 3.323 1.00 94.56 100 LEU A CA 1
ATOM 805 C C . LEU A 1 100 ? -9.653 5.617 2.026 1.00 94.56 100 LEU A C 1
ATOM 807 O O . LEU A 1 100 ? -9.106 6.453 1.303 1.00 94.56 100 LEU A O 1
ATOM 811 N N . ARG A 1 101 ? -10.836 5.082 1.706 1.00 92.19 101 ARG A N 1
ATOM 812 C CA . ARG A 1 101 ? -11.502 5.193 0.400 1.00 92.19 101 ARG A CA 1
ATOM 813 C C . ARG A 1 101 ? -11.745 6.639 -0.016 1.00 92.19 101 ARG A C 1
ATOM 815 O O . ARG A 1 101 ? -11.448 6.950 -1.174 1.00 92.19 101 ARG A O 1
ATOM 822 N N . PRO A 1 102 ? -12.228 7.548 0.853 1.00 90.88 102 PRO A N 1
ATOM 823 C CA . PRO A 1 102 ? -12.488 8.914 0.429 1.00 90.88 102 PRO A CA 1
ATOM 824 C C . PRO A 1 102 ? -11.206 9.616 -0.030 1.00 90.88 102 PRO A C 1
ATOM 826 O O . PRO A 1 102 ? -10.141 9.486 0.576 1.00 90.88 102 PRO A O 1
ATOM 829 N N . VAL A 1 103 ? -11.307 10.387 -1.112 1.00 85.88 103 VAL A N 1
ATOM 830 C CA . VAL A 1 103 ? -10.170 11.152 -1.639 1.00 85.88 103 VAL A CA 1
ATOM 831 C C . VAL A 1 103 ? -9.666 12.125 -0.568 1.00 85.88 103 VAL A C 1
ATOM 833 O O . VAL A 1 103 ? -10.447 12.832 0.073 1.00 85.88 103 VAL A O 1
ATOM 836 N N . GLY A 1 104 ? -8.350 12.138 -0.347 1.00 89.69 104 GLY A N 1
ATOM 837 C CA . GLY A 1 104 ? -7.716 12.975 0.671 1.00 89.69 104 GLY A CA 1
ATOM 838 C C . GLY A 1 104 ? -7.829 12.447 2.111 1.00 89.69 104 GLY A C 1
ATOM 839 O O . GLY A 1 104 ? -7.378 13.116 3.043 1.00 89.69 104 GLY A O 1
ATOM 840 N N . MET A 1 105 ? -8.462 11.287 2.334 1.00 92.88 105 MET A N 1
ATOM 841 C CA . MET A 1 105 ? -8.604 10.710 3.676 1.00 92.88 105 MET A CA 1
ATOM 842 C C . MET A 1 105 ? -7.263 10.337 4.331 1.00 92.88 105 MET A C 1
ATOM 844 O O . MET A 1 105 ? -7.082 10.702 5.494 1.00 92.88 105 MET A O 1
ATOM 848 N N . PRO A 1 106 ? -6.289 9.712 3.633 1.00 93.44 106 PRO A N 1
ATOM 849 C CA . PRO A 1 106 ? -4.957 9.454 4.190 1.00 93.44 106 PRO A CA 1
ATOM 850 C C . PRO A 1 106 ? -4.305 10.674 4.862 1.00 93.44 106 PRO A C 1
ATOM 852 O O . PRO A 1 106 ? -3.802 10.591 5.986 1.00 93.44 106 PRO A O 1
ATOM 855 N N . GLN A 1 107 ? -4.358 11.833 4.204 1.00 93.81 107 GLN A N 1
ATOM 856 C CA . GLN A 1 107 ? -3.760 13.080 4.678 1.00 93.81 107 GLN A CA 1
ATOM 857 C C . GLN A 1 107 ? -4.556 13.660 5.846 1.00 93.81 107 GLN A C 1
ATOM 859 O O . GLN A 1 107 ? -3.957 14.124 6.817 1.00 93.81 107 GLN A O 1
ATOM 864 N N . LYS A 1 108 ? -5.895 13.596 5.787 1.00 94.62 108 LYS A N 1
ATOM 865 C CA . LYS A 1 108 ? -6.769 14.017 6.893 1.00 94.62 108 LYS A CA 1
ATOM 866 C C . LYS A 1 108 ? -6.492 13.209 8.158 1.00 94.62 108 LYS A C 1
ATOM 868 O O . LYS A 1 108 ? -6.283 13.808 9.209 1.00 94.62 108 LYS A O 1
ATOM 873 N N . LEU A 1 109 ? -6.415 11.880 8.052 1.00 94.81 109 LEU A N 1
ATOM 874 C CA . LEU A 1 109 ? -6.117 11.010 9.193 1.00 94.81 109 LEU A CA 1
ATOM 875 C C . LEU A 1 109 ? -4.698 11.216 9.713 1.00 94.81 109 LEU A C 1
ATOM 877 O O . LEU A 1 109 ? -4.506 11.299 10.922 1.00 94.81 109 LEU A O 1
ATOM 881 N N . THR A 1 110 ? -3.715 11.366 8.823 1.00 93.69 110 THR A N 1
ATOM 882 C CA . THR A 1 110 ? -2.327 11.637 9.227 1.00 93.69 110 THR A CA 1
ATOM 883 C C . THR A 1 110 ? -2.229 12.954 9.995 1.00 93.69 110 THR A C 1
ATOM 885 O O . THR A 1 110 ? -1.619 13.008 11.060 1.00 93.69 110 THR A O 1
ATOM 888 N N . LYS A 1 111 ? -2.869 14.015 9.488 1.00 94.88 111 LYS A N 1
ATOM 889 C CA . LYS A 1 111 ? -2.919 15.318 10.158 1.00 94.88 111 LYS A CA 1
ATOM 890 C C . LYS A 1 111 ? -3.602 15.210 11.524 1.00 94.88 111 LYS A C 1
ATOM 892 O O . LYS A 1 111 ? -3.022 15.628 12.520 1.00 94.88 111 LYS A O 1
ATOM 897 N N . PHE A 1 112 ? -4.782 14.596 11.574 1.00 95.50 112 PHE A N 1
ATOM 898 C CA . PHE A 1 112 ? -5.561 14.428 12.801 1.00 95.50 112 PHE A CA 1
ATOM 899 C C . PHE A 1 112 ? -4.815 13.625 13.879 1.00 95.50 112 PHE A C 1
ATOM 901 O O . PHE A 1 112 ? -4.892 13.965 15.062 1.00 95.50 112 PHE A O 1
ATOM 908 N N . ALA A 1 113 ? -4.095 12.573 13.474 1.00 94.56 113 ALA A N 1
ATOM 909 C CA . ALA A 1 113 ? -3.280 11.751 14.364 1.00 94.56 113 ALA A CA 1
ATOM 910 C C . ALA A 1 113 ? -2.095 12.551 14.926 1.00 94.56 113 ALA A C 1
ATOM 912 O O . ALA A 1 113 ? -1.909 12.603 16.143 1.00 94.56 113 ALA A O 1
ATOM 913 N N . ASN A 1 114 ? -1.364 13.260 14.058 1.00 93.75 114 ASN A N 1
ATOM 914 C CA . ASN A 1 114 ? -0.225 14.089 14.454 1.00 93.75 114 ASN A CA 1
ATOM 915 C C . ASN A 1 114 ? -0.629 15.213 15.420 1.00 93.75 114 ASN A C 1
ATOM 917 O O . ASN A 1 114 ? 0.066 15.448 16.404 1.00 93.75 114 ASN A O 1
ATOM 921 N N . GLU A 1 115 ? -1.774 15.867 15.191 1.00 95.94 115 GLU A N 1
ATOM 922 C CA . GLU A 1 115 ? -2.332 16.888 16.096 1.00 95.94 115 GLU A CA 1
ATOM 923 C C . GLU A 1 115 ? -2.630 16.347 17.505 1.00 95.94 115 GLU A C 1
ATOM 925 O O . GLU A 1 115 ? -2.685 17.113 18.464 1.00 95.94 115 GLU A O 1
ATOM 930 N N . ARG A 1 116 ? -2.804 15.028 17.640 1.00 93.62 116 ARG A N 1
ATOM 931 C CA . ARG A 1 116 ? -3.068 14.326 18.906 1.00 93.62 116 ARG A CA 1
ATOM 932 C C . ARG A 1 116 ? -1.852 13.567 19.438 1.00 93.62 116 ARG A C 1
ATOM 934 O O . ARG A 1 116 ? -1.985 12.817 20.399 1.00 93.62 116 ARG A O 1
ATOM 941 N N . GLY A 1 117 ? -0.680 13.747 18.824 1.00 93.56 117 GLY A N 1
ATOM 942 C CA . GLY A 1 117 ? 0.555 13.067 19.222 1.00 93.56 117 GLY A CA 1
ATOM 943 C C . GLY A 1 117 ? 0.546 11.554 18.976 1.00 93.56 117 GLY A C 1
ATOM 944 O O . GLY A 1 117 ? 1.313 10.834 19.610 1.00 93.56 117 GLY A O 1
ATOM 945 N N . VAL A 1 118 ? -0.317 11.063 18.081 1.00 93.69 118 VAL A N 1
ATOM 946 C CA . VAL A 1 118 ? -0.422 9.641 17.724 1.00 93.69 118 VAL A CA 1
ATOM 947 C C . VAL A 1 118 ? 0.163 9.426 16.331 1.00 93.69 118 VAL A C 1
ATOM 949 O O . VAL A 1 118 ? -0.194 10.124 15.386 1.00 93.69 118 VAL A O 1
ATOM 952 N N . GLU A 1 119 ? 1.038 8.432 16.174 1.00 89.94 119 GLU A N 1
ATOM 953 C CA . GLU A 1 119 ? 1.498 8.018 14.847 1.00 89.94 119 GLU A CA 1
ATOM 954 C C . GLU A 1 119 ? 0.417 7.180 14.150 1.00 89.94 119 GLU A C 1
ATOM 956 O O . GLU A 1 119 ? -0.149 6.253 14.739 1.00 89.94 119 GLU A O 1
ATOM 961 N N . LEU A 1 120 ? 0.155 7.468 12.873 1.00 91.88 120 LEU A N 1
ATOM 962 C CA . LEU A 1 120 ? -0.723 6.643 12.050 1.00 91.88 120 LEU A CA 1
ATOM 963 C C . LEU A 1 120 ? 0.021 5.371 11.603 1.00 91.88 120 LEU A C 1
ATOM 965 O O . LEU A 1 120 ? 0.934 5.417 10.770 1.00 91.88 120 LEU A O 1
ATOM 969 N N . THR A 1 121 ? -0.388 4.229 12.150 1.00 91.44 121 THR A N 1
ATOM 970 C CA . THR A 1 121 ? 0.122 2.883 11.853 1.00 91.44 121 THR A CA 1
ATOM 971 C C . THR A 1 121 ? -1.033 1.965 11.442 1.00 91.44 121 THR A C 1
ATOM 973 O O . THR A 1 121 ? -2.201 2.339 11.544 1.00 91.44 121 THR A O 1
ATOM 976 N N . LEU A 1 122 ? -0.727 0.747 10.981 1.00 88.25 122 LEU A N 1
ATOM 977 C CA . LEU A 1 122 ? -1.752 -0.251 10.640 1.00 88.25 122 LEU A CA 1
ATOM 978 C C . LEU A 1 122 ? -2.596 -0.674 11.856 1.00 88.25 122 LEU A C 1
ATOM 980 O O . LEU A 1 122 ? -3.738 -1.091 11.680 1.00 88.25 122 LEU A O 1
ATOM 984 N N . ASP A 1 123 ? -2.068 -0.511 13.071 1.00 88.38 123 ASP A N 1
ATOM 985 C CA . ASP A 1 123 ? -2.777 -0.826 14.314 1.00 88.38 123 ASP A CA 1
ATOM 986 C C . ASP A 1 123 ? -3.605 0.360 14.821 1.00 88.38 123 ASP A C 1
ATOM 988 O O . ASP A 1 123 ? -4.721 0.183 15.311 1.00 88.38 123 ASP A O 1
ATOM 992 N N . THR A 1 124 ? -3.091 1.587 14.685 1.00 92.00 124 THR A N 1
ATOM 993 C CA . THR A 1 124 ? -3.766 2.783 15.214 1.00 92.00 124 THR A CA 1
ATOM 994 C C . THR A 1 124 ? -4.822 3.344 14.267 1.00 92.00 124 THR A C 1
ATOM 996 O O . THR A 1 124 ? -5.736 4.031 14.723 1.00 92.00 124 THR A O 1
ATOM 999 N N . ILE A 1 125 ? -4.758 3.035 12.966 1.00 92.88 125 ILE A N 1
ATOM 1000 C CA . ILE A 1 125 ? -5.612 3.651 11.940 1.00 92.88 125 ILE A CA 1
ATOM 1001 C C . ILE A 1 125 ? -7.112 3.532 12.219 1.00 92.88 125 ILE A C 1
ATOM 1003 O O . ILE A 1 125 ? -7.829 4.517 12.062 1.00 92.88 125 ILE A O 1
ATOM 1007 N N . LYS A 1 126 ? -7.591 2.377 12.695 1.00 90.75 126 LYS A N 1
ATOM 1008 C CA . LYS A 1 126 ? -9.018 2.189 13.007 1.00 90.75 126 LYS A CA 1
ATOM 1009 C C . LYS A 1 126 ? -9.466 3.075 14.173 1.00 90.75 126 LYS A C 1
ATOM 1011 O O . LYS A 1 126 ? -10.525 3.694 14.104 1.00 90.75 126 LYS A O 1
ATOM 1016 N N . ALA A 1 127 ? -8.646 3.178 15.220 1.00 93.56 127 ALA A N 1
ATOM 1017 C CA . ALA A 1 127 ? -8.931 4.035 16.370 1.00 93.56 127 ALA A CA 1
ATOM 1018 C C . ALA A 1 127 ? -8.895 5.523 15.986 1.00 93.56 127 ALA A C 1
ATOM 1020 O O . ALA A 1 127 ? -9.793 6.281 16.355 1.00 93.56 127 ALA A O 1
ATOM 1021 N N . VAL A 1 128 ? -7.899 5.926 15.18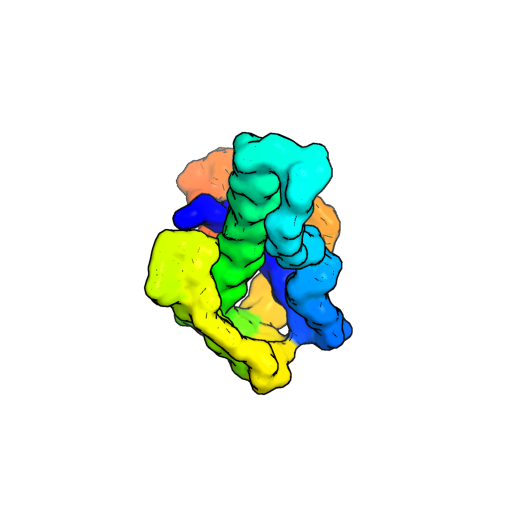9 1.00 94.69 128 VAL A N 1
ATOM 1022 C CA . VAL A 1 128 ? -7.782 7.292 14.662 1.00 94.69 128 VAL A CA 1
ATOM 1023 C C . VAL A 1 128 ? -8.990 7.641 13.793 1.00 94.69 128 VAL A C 1
ATOM 1025 O O . VAL A 1 128 ? -9.559 8.716 13.957 1.00 94.69 128 VAL A O 1
ATOM 1028 N N . PHE A 1 129 ? -9.414 6.739 12.907 1.00 93.88 129 PHE A N 1
ATOM 1029 C CA . PHE A 1 129 ? -10.584 6.944 12.055 1.00 93.88 129 PHE A CA 1
ATOM 1030 C C . PHE A 1 129 ? -11.877 7.088 12.861 1.00 93.88 129 PHE A C 1
ATOM 1032 O O . PHE A 1 129 ? -12.647 8.011 12.610 1.00 93.88 129 PHE A O 1
ATOM 1039 N N . GLY A 1 130 ? -12.087 6.241 13.874 1.00 93.12 130 GLY A N 1
ATOM 1040 C CA . GLY A 1 130 ? -13.239 6.355 14.771 1.00 93.12 130 GLY A CA 1
ATOM 1041 C C . GLY A 1 130 ? -13.274 7.696 15.512 1.00 93.12 130 GLY A C 1
ATOM 1042 O O . GLY A 1 130 ? -14.306 8.364 15.538 1.00 93.12 130 GLY A O 1
ATOM 1043 N N . ALA A 1 131 ? -12.131 8.137 16.047 1.00 94.31 131 ALA A N 1
ATOM 1044 C CA . ALA A 1 131 ? -12.012 9.443 16.694 1.00 94.31 131 ALA A CA 1
ATOM 1045 C C . ALA A 1 131 ? -12.223 10.608 15.709 1.00 94.31 131 ALA A C 1
ATOM 1047 O O . ALA A 1 131 ? -12.862 11.602 16.058 1.00 94.31 131 ALA A O 1
ATOM 1048 N N . PHE A 1 132 ? -11.720 10.481 14.478 1.00 94.25 132 PHE A N 1
ATOM 1049 C CA . PHE A 1 132 ? -11.925 11.460 13.414 1.00 94.25 132 PHE A CA 1
ATOM 1050 C C . PHE A 1 132 ? -13.411 11.594 13.064 1.00 94.25 132 PHE A C 1
ATOM 1052 O O . PHE A 1 132 ? -13.934 12.706 13.100 1.00 94.25 132 PHE A O 1
ATOM 1059 N N . ILE A 1 133 ? -14.114 10.483 12.815 1.00 92.25 133 ILE A N 1
ATOM 1060 C CA . ILE A 1 133 ? -15.563 10.492 12.560 1.00 92.25 133 ILE A CA 1
ATOM 1061 C C . ILE A 1 133 ? -16.314 11.129 13.731 1.00 92.25 133 ILE A C 1
ATOM 1063 O O . ILE A 1 133 ? -17.134 12.016 13.510 1.00 92.25 133 ILE A O 1
ATOM 1067 N N . GLY A 1 134 ? -16.005 10.730 14.969 1.00 92.44 134 GLY A N 1
ATOM 1068 C CA . GLY A 1 134 ? -16.635 11.303 16.161 1.00 92.44 134 GLY A CA 1
ATOM 1069 C C . GLY A 1 134 ? -16.458 12.821 16.257 1.00 92.44 134 GLY A C 1
ATOM 1070 O O . GLY A 1 134 ? -17.387 13.515 16.644 1.00 92.44 134 GLY A O 1
ATOM 1071 N N . SER A 1 135 ? -15.303 13.348 15.839 1.00 92.00 135 SER A N 1
ATOM 1072 C CA . SER A 1 135 ? -15.049 14.796 15.818 1.00 92.00 135 SER A CA 1
ATOM 1073 C C . SER A 1 135 ? -15.759 15.558 14.694 1.00 92.00 135 SER A C 1
ATOM 1075 O O . SER A 1 135 ? -15.909 16.767 14.799 1.00 92.00 135 SER A O 1
ATOM 1077 N N . VAL A 1 136 ? -16.154 14.873 13.615 1.00 88.94 136 VAL A N 1
ATOM 1078 C CA . VAL A 1 136 ? -16.860 15.473 12.467 1.00 88.94 136 VAL A CA 1
ATOM 1079 C C . VAL A 1 136 ? -18.377 15.451 12.667 1.00 88.94 136 VAL A C 1
ATOM 1081 O O . VAL A 1 136 ? -19.075 16.299 12.120 1.00 88.94 136 VAL A O 1
ATOM 1084 N N . LEU A 1 137 ? -18.888 14.468 13.411 1.00 84.38 137 LEU A N 1
ATOM 1085 C CA . LEU A 1 137 ? -20.318 14.307 13.693 1.00 84.38 137 LEU A CA 1
ATOM 1086 C C . LEU A 1 137 ? -20.800 15.075 14.937 1.00 84.38 137 LEU A C 1
ATOM 1088 O O . LEU A 1 137 ? -22.010 15.143 15.148 1.00 84.38 137 LEU A O 1
ATOM 1092 N N . ALA A 1 138 ? -19.880 15.585 15.760 1.00 68.44 138 ALA A N 1
ATOM 1093 C CA . ALA A 1 138 ? -20.163 16.388 16.953 1.00 68.44 138 ALA A CA 1
ATOM 1094 C C . ALA A 1 138 ? -20.302 17.877 16.611 1.00 68.44 138 ALA A C 1
ATOM 1096 O O . ALA A 1 138 ? -21.185 18.523 17.217 1.00 68.44 138 ALA A O 1
#

Foldseek 3Di:
DDDDVVLLLLQLVCLAVVHDLCPPQPDQDDDDPVDDPVVSVVSNVSRLVVVCNNLVSVQVCVVVQQKDQKDWDDPDDSDIDMDRGSIHGDVLVVVSNVCVVDPCNVVVLCVQCVVVVHHDDSVCSVVSSVVSVVVVVD